Protein AF-A0A7Y3A1S8-F1 (afdb_monomer_lite)

pLDDT: mean 87.04, std 10.05, range [49.94, 94.44]

Secondary structure (DSSP, 8-state):
-PPP------SSS--SSB-SSSTTTTTPBPPSEEEEEEE----TTSPPEEEEEEE--

Foldseek 3Di:
DDDDQFDDDDPVDDDPQAGCDDDPGRGHHHDFAKDKDWADPVDPVDDIDIDIDTDDD

Sequence (57 aa):
RYGTLIFEGNNQEKWYGRSNRGLNSKGKRLPVGTYFYVLHLNDPEYAALTGWVYLNY

Structure (mmCIF, N/CA/C/O backbone):
data_AF-A0A7Y3A1S8-F1
#
_entry.id   AF-A0A7Y3A1S8-F1
#
loop_
_atom_site.group_PDB
_atom_site.id
_atom_site.type_symbol
_atom_site.label_atom_id
_atom_site.label_alt_id
_atom_site.label_comp_id
_atom_site.label_asym_id
_atom_site.label_entity_id
_atom_site.label_seq_id
_atom_site.pdbx_PDB_ins_code
_atom_site.Cartn_x
_atom_site.Cartn_y
_atom_site.Cartn_z
_atom_site.occupancy
_atom_site.B_iso_or_equiv
_atom_site.auth_seq_id
_atom_site.auth_comp_id
_atom_site.auth_asym_id
_atom_site.auth_atom_id
_atom_site.pdbx_PDB_model_num
ATOM 1 N N . ARG A 1 1 ? -9.606 7.588 -9.762 1.00 49.94 1 ARG A N 1
ATOM 2 C CA . ARG A 1 1 ? -9.514 8.363 -8.499 1.00 49.94 1 ARG A CA 1
ATOM 3 C C . ARG A 1 1 ? -8.149 8.065 -7.898 1.00 49.94 1 ARG A C 1
ATOM 5 O O . ARG A 1 1 ? -7.882 6.894 -7.676 1.00 49.94 1 ARG A O 1
ATOM 12 N N . TYR A 1 2 ? -7.274 9.057 -7.742 1.00 61.59 2 TYR A N 1
ATOM 13 C CA . TYR A 1 2 ? -5.930 8.828 -7.201 1.00 61.59 2 TYR A CA 1
ATOM 14 C C . TYR A 1 2 ? -6.041 8.407 -5.731 1.00 61.59 2 TYR A C 1
ATOM 16 O O . TYR A 1 2 ? -6.790 9.024 -4.972 1.00 61.59 2 TYR A O 1
ATOM 24 N N . GLY A 1 3 ? -5.380 7.311 -5.358 1.00 73.62 3 GLY A N 1
ATOM 25 C CA . GLY A 1 3 ? -5.261 6.911 -3.959 1.00 73.62 3 GLY A CA 1
ATOM 26 C C . GLY A 1 3 ? -4.441 7.940 -3.178 1.00 73.62 3 GLY A C 1
ATOM 27 O O . GLY A 1 3 ? -3.613 8.645 -3.751 1.00 73.62 3 GLY A O 1
ATOM 28 N N . THR A 1 4 ? -4.667 8.033 -1.870 1.00 86.31 4 THR A N 1
ATOM 29 C CA . THR A 1 4 ? -3.879 8.905 -0.989 1.00 86.31 4 THR A CA 1
ATOM 30 C C . THR A 1 4 ? -2.761 8.097 -0.346 1.00 86.31 4 THR A C 1
ATOM 32 O O . THR A 1 4 ? -3.026 7.050 0.244 1.00 86.31 4 THR A O 1
ATOM 35 N N . LEU A 1 5 ? -1.524 8.599 -0.401 1.00 88.94 5 LEU A N 1
ATOM 36 C CA . LEU A 1 5 ? -0.417 8.020 0.357 1.00 88.94 5 LEU A CA 1
ATOM 37 C C . LEU A 1 5 ? -0.646 8.246 1.856 1.00 88.94 5 LEU A C 1
ATOM 39 O O . LEU A 1 5 ? -0.572 9.366 2.363 1.00 88.94 5 LEU A O 1
ATOM 43 N N . ILE A 1 6 ? -0.944 7.159 2.556 1.00 89.94 6 ILE A N 1
ATOM 44 C CA . ILE A 1 6 ? -1.258 7.151 3.990 1.00 89.94 6 ILE A CA 1
ATOM 45 C C . ILE A 1 6 ? -0.084 6.687 4.854 1.00 89.94 6 ILE A C 1
ATOM 47 O O . ILE A 1 6 ? -0.022 7.011 6.042 1.00 89.94 6 ILE A O 1
ATOM 51 N N . PHE A 1 7 ? 0.842 5.931 4.271 1.00 92.56 7 PHE A N 1
ATOM 52 C CA . PHE A 1 7 ? 1.989 5.378 4.963 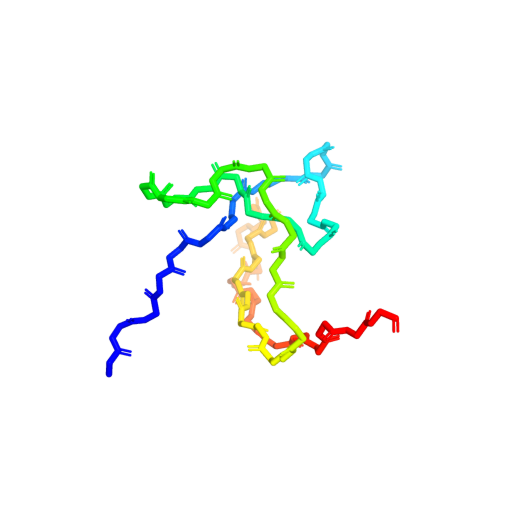1.00 92.56 7 PHE A CA 1
ATOM 53 C C . PHE A 1 7 ? 3.187 5.272 4.022 1.00 92.56 7 PHE A C 1
ATOM 55 O O . PHE A 1 7 ? 3.034 4.812 2.896 1.00 92.56 7 PHE A O 1
ATOM 62 N N . GLU A 1 8 ? 4.361 5.667 4.497 1.00 93.06 8 GLU A N 1
ATOM 63 C CA . GLU A 1 8 ? 5.646 5.406 3.848 1.00 93.06 8 GLU A CA 1
ATOM 64 C C . GLU A 1 8 ? 6.649 5.024 4.927 1.00 93.06 8 GLU A C 1
ATOM 66 O O . GLU A 1 8 ? 6.741 5.715 5.937 1.00 93.06 8 GLU A O 1
ATOM 71 N N . GLY A 1 9 ? 7.367 3.926 4.734 1.00 92.44 9 GLY A N 1
ATOM 72 C CA . GLY A 1 9 ? 8.280 3.394 5.735 1.00 92.44 9 GLY A CA 1
ATOM 73 C C . GLY A 1 9 ? 9.321 2.483 5.103 1.00 92.44 9 GLY A C 1
ATOM 74 O O . GLY A 1 9 ? 9.468 2.429 3.882 1.00 92.44 9 GLY A O 1
ATOM 75 N N . ASN A 1 10 ? 10.054 1.771 5.946 1.00 92.56 10 ASN A N 1
ATOM 76 C CA . ASN A 1 10 ? 11.165 0.912 5.552 1.00 92.56 10 ASN A CA 1
ATOM 77 C C . ASN A 1 10 ? 11.250 -0.300 6.497 1.00 92.56 10 ASN A C 1
ATOM 79 O O . ASN A 1 10 ? 10.303 -0.614 7.218 1.00 92.56 10 ASN A O 1
ATOM 83 N N . ASN A 1 11 ? 12.383 -1.004 6.505 1.00 89.69 11 ASN A N 1
ATOM 84 C CA . ASN A 1 11 ? 12.533 -2.191 7.344 1.00 89.69 11 ASN A CA 1
ATOM 85 C C . ASN A 1 11 ? 12.495 -1.878 8.858 1.00 89.69 11 ASN A C 1
ATOM 87 O O . ASN A 1 11 ? 12.135 -2.748 9.655 1.00 89.69 11 ASN A O 1
ATOM 91 N N . GLN A 1 12 ? 12.838 -0.647 9.258 1.00 93.25 12 GLN A N 1
ATOM 92 C CA . GLN A 1 12 ? 12.715 -0.159 10.635 1.00 93.25 12 GLN A CA 1
ATOM 93 C C . GLN A 1 12 ? 11.300 0.370 10.926 1.00 93.25 12 GLN A C 1
ATOM 95 O O . GLN A 1 12 ? 10.733 0.090 11.983 1.00 93.25 12 GLN A O 1
ATOM 100 N N . GLU A 1 13 ? 10.701 1.087 9.976 1.00 91.31 13 GLU A N 1
ATOM 101 C CA . GLU A 1 13 ? 9.355 1.651 10.076 1.00 91.31 13 GLU A CA 1
ATOM 102 C C . GLU A 1 13 ? 8.333 0.773 9.353 1.00 91.31 13 GLU A C 1
ATOM 104 O O . GLU A 1 13 ? 7.966 1.010 8.201 1.00 91.31 13 GLU A O 1
ATOM 109 N N . LYS A 1 14 ? 7.857 -0.258 10.054 1.00 91.06 14 LYS A N 1
ATOM 110 C CA . LYS A 1 14 ? 6.851 -1.188 9.530 1.00 91.06 14 LYS A CA 1
ATOM 111 C C . LYS A 1 14 ? 5.437 -0.627 9.660 1.00 91.06 14 LYS A C 1
ATOM 113 O O . LYS A 1 14 ? 5.106 0.085 10.610 1.00 91.06 14 LYS A O 1
ATOM 118 N N . TRP A 1 15 ? 4.574 -1.000 8.719 1.00 91.56 15 TRP A N 1
ATOM 119 C CA . TRP A 1 15 ? 3.163 -0.637 8.764 1.00 91.56 15 TRP A CA 1
ATOM 120 C C . TRP A 1 15 ? 2.378 -1.577 9.685 1.00 91.56 15 TRP A C 1
ATOM 122 O O . TRP A 1 15 ? 2.326 -2.781 9.458 1.00 91.56 15 TRP A O 1
ATOM 132 N N . TYR A 1 16 ? 1.717 -1.008 10.694 1.00 89.88 16 TYR A N 1
ATOM 133 C CA . TYR A 1 16 ? 0.873 -1.734 11.656 1.00 89.88 16 TYR A CA 1
ATOM 134 C C . TYR A 1 16 ? -0.599 -1.293 11.577 1.00 89.88 16 TYR A C 1
ATOM 136 O O . TYR A 1 16 ? -1.259 -1.106 12.600 1.00 89.88 16 TYR A O 1
ATOM 144 N N . GLY A 1 17 ? -1.101 -1.005 10.370 1.00 89.50 17 GLY A N 1
ATOM 145 C CA . GLY A 1 17 ? -2.472 -0.505 10.183 1.00 89.50 17 GLY A CA 1
ATOM 146 C C . GLY A 1 17 ? -2.679 0.942 10.651 1.00 89.50 17 GLY A C 1
ATOM 147 O O . GLY A 1 17 ? -3.807 1.368 10.902 1.00 89.50 17 GLY A O 1
ATOM 148 N N . ARG A 1 18 ? -1.598 1.720 10.791 1.00 90.44 18 ARG A N 1
ATOM 149 C CA . ARG A 1 18 ? -1.637 3.141 11.167 1.00 90.44 18 ARG A CA 1
ATOM 150 C C . ARG A 1 18 ? -1.033 4.000 10.069 1.00 90.44 18 ARG A C 1
ATOM 152 O O . ARG A 1 18 ? -0.048 3.608 9.450 1.00 90.44 18 ARG A O 1
ATOM 159 N N . SER A 1 19 ? -1.599 5.175 9.836 1.00 90.69 19 SER A N 1
ATOM 160 C CA . SER A 1 19 ? -1.035 6.140 8.887 1.00 90.69 19 SER A CA 1
ATOM 161 C C . SER A 1 19 ? 0.081 6.968 9.519 1.00 90.69 19 SER A C 1
ATOM 163 O O . SER A 1 19 ? -0.051 7.417 10.655 1.00 90.69 19 SER A O 1
ATOM 165 N N . ASN A 1 20 ? 1.156 7.234 8.776 1.00 89.62 20 ASN A N 1
ATOM 166 C CA . ASN A 1 20 ? 2.190 8.216 9.141 1.00 89.62 20 ASN A CA 1
ATOM 167 C C . ASN A 1 20 ? 2.242 9.411 8.163 1.00 89.62 20 ASN A C 1
ATOM 169 O O . ASN A 1 20 ? 2.941 10.396 8.416 1.00 89.62 20 ASN A O 1
ATOM 173 N N . ARG A 1 21 ? 1.431 9.374 7.096 1.00 86.00 21 ARG A N 1
ATOM 174 C CA . ARG A 1 21 ? 1.235 10.456 6.124 1.00 86.00 21 ARG A CA 1
ATOM 175 C C . ARG A 1 21 ? -0.238 10.865 5.994 1.00 86.00 21 ARG A C 1
ATOM 177 O O . ARG A 1 21 ? -1.139 10.212 6.520 1.00 86.00 21 ARG A O 1
ATOM 184 N N . GLY A 1 22 ? -0.461 11.990 5.312 1.00 77.19 22 GLY A N 1
ATOM 185 C CA . GLY A 1 22 ? -1.771 12.622 5.123 1.00 77.19 22 GLY A CA 1
ATOM 186 C C . GLY A 1 22 ? -2.081 13.710 6.159 1.00 77.19 22 GLY A C 1
ATOM 187 O O . GLY A 1 22 ? -1.640 13.631 7.305 1.00 77.19 22 G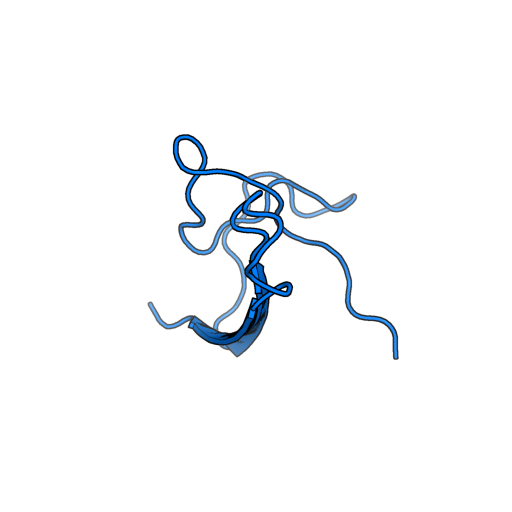LY A O 1
ATOM 188 N N . LEU A 1 23 ? -2.847 14.732 5.749 1.00 62.69 23 LEU A N 1
ATOM 189 C CA . LEU A 1 23 ? -3.134 15.918 6.575 1.00 62.69 23 LEU A CA 1
ATOM 190 C C . LEU A 1 23 ? -3.892 15.602 7.879 1.00 62.69 23 LEU A C 1
ATOM 192 O O . LEU A 1 23 ? -3.663 16.274 8.876 1.00 62.69 23 LEU A O 1
ATOM 196 N N . ASN A 1 24 ? -4.745 14.568 7.904 1.00 60.59 24 ASN A N 1
ATOM 197 C CA . ASN A 1 24 ? -5.710 14.362 9.000 1.00 60.59 24 ASN A CA 1
ATOM 198 C C . ASN A 1 24 ? -5.565 13.033 9.770 1.00 60.59 24 ASN A C 1
ATOM 200 O O . ASN A 1 24 ? -6.357 12.759 10.685 1.00 60.59 24 ASN A O 1
ATOM 204 N N . SER A 1 25 ? -4.559 12.215 9.432 1.00 62.66 25 SER A N 1
ATOM 205 C CA . SER A 1 25 ? -4.496 10.814 9.882 1.00 62.66 25 SER A CA 1
ATOM 206 C C . SER A 1 25 ? -3.159 10.376 10.489 1.00 62.66 25 SER A C 1
ATOM 208 O O . SER A 1 25 ? -3.029 9.212 10.860 1.00 62.66 25 SER A O 1
ATOM 210 N N . LYS A 1 26 ? -2.167 11.262 10.658 1.00 70.19 26 LYS A N 1
ATOM 211 C CA . LYS A 1 26 ? -0.883 10.881 11.280 1.00 70.19 26 LYS A CA 1
ATOM 212 C C . LYS A 1 26 ? -1.101 10.234 12.659 1.00 70.19 26 LYS A C 1
ATOM 214 O O . LYS A 1 26 ? -1.729 10.820 13.535 1.00 70.19 26 LYS A O 1
ATOM 219 N N . GLY A 1 27 ? -0.618 9.004 12.822 1.00 74.19 27 GLY A N 1
ATOM 220 C CA . GLY A 1 27 ? -0.711 8.189 14.036 1.00 74.19 27 GLY A CA 1
ATOM 221 C C . GLY A 1 27 ? -2.045 7.463 14.262 1.00 74.19 27 GLY A C 1
ATOM 222 O O . GLY A 1 27 ? -2.126 6.632 15.168 1.00 74.19 27 GLY A O 1
ATOM 223 N N . LYS A 1 28 ? -3.087 7.727 13.462 1.00 83.06 28 LYS A N 1
ATOM 224 C CA . LYS A 1 28 ? -4.413 7.113 13.648 1.00 83.06 28 LYS A CA 1
ATOM 225 C C . LYS A 1 28 ? -4.471 5.706 13.053 1.00 83.06 28 LYS A C 1
ATOM 227 O O . LYS A 1 28 ? -3.831 5.422 12.040 1.00 83.06 28 LYS A O 1
ATOM 232 N N . ARG A 1 29 ? -5.268 4.835 13.684 1.00 87.56 29 ARG A N 1
ATOM 233 C CA . ARG A 1 29 ? -5.647 3.537 13.109 1.00 87.56 29 ARG A CA 1
ATOM 234 C C . ARG A 1 29 ? -6.511 3.761 11.878 1.00 87.56 29 ARG A C 1
ATOM 236 O O . ARG A 1 29 ? -7.392 4.621 11.880 1.00 87.56 29 ARG A O 1
ATOM 243 N N . LEU A 1 30 ? -6.229 2.989 10.845 1.00 89.75 30 LEU A N 1
ATOM 244 C CA . LEU A 1 30 ? -6.941 3.030 9.581 1.00 89.75 30 LEU A CA 1
ATOM 245 C C . LEU A 1 30 ? -8.191 2.136 9.644 1.00 89.75 30 LEU A C 1
ATOM 247 O O . LEU A 1 30 ? -8.213 1.184 10.423 1.00 89.75 30 LEU A O 1
ATOM 251 N N . PRO A 1 31 ? -9.254 2.432 8.885 1.00 90.88 31 PRO A N 1
ATOM 252 C CA . PRO A 1 31 ? -10.427 1.563 8.836 1.00 90.88 31 PRO A CA 1
ATOM 253 C C . PRO A 1 31 ? -10.094 0.175 8.263 1.00 90.88 31 PRO A C 1
ATOM 255 O O . PRO A 1 31 ? -9.133 0.013 7.518 1.00 90.88 31 PRO A O 1
ATOM 258 N N . VAL A 1 32 ? -10.911 -0.825 8.602 1.00 93.69 32 VAL A N 1
ATOM 259 C CA . VAL A 1 32 ? -10.851 -2.163 7.986 1.00 93.69 32 VAL A CA 1
ATOM 260 C C . VAL A 1 32 ? -11.090 -2.033 6.484 1.00 93.69 32 VAL A C 1
ATOM 262 O O . VAL A 1 32 ? -11.997 -1.313 6.056 1.00 93.69 32 VAL A O 1
ATOM 265 N N . GLY A 1 33 ? -10.286 -2.725 5.680 1.00 93.19 33 GLY A N 1
ATOM 266 C CA . GLY A 1 33 ? -10.420 -2.683 4.228 1.00 93.19 33 GLY A CA 1
ATOM 267 C C . GLY A 1 33 ? -9.159 -3.079 3.472 1.00 93.19 33 GLY A C 1
ATOM 268 O O . GLY A 1 33 ? -8.138 -3.445 4.052 1.00 93.19 33 GLY A O 1
ATOM 269 N N . THR A 1 34 ? -9.246 -3.001 2.146 1.00 93.88 34 THR A N 1
ATOM 270 C CA . THR A 1 34 ? -8.135 -3.304 1.240 1.00 93.88 34 THR A CA 1
ATOM 271 C C . THR A 1 34 ? -7.236 -2.089 1.060 1.00 93.88 34 THR A C 1
ATOM 273 O O . THR A 1 34 ? -7.691 -1.014 0.664 1.00 93.88 34 THR A O 1
ATOM 276 N N . TYR A 1 35 ? -5.944 -2.288 1.293 1.00 92.38 35 TYR A N 1
ATOM 277 C CA . TYR A 1 35 ? -4.895 -1.300 1.087 1.00 92.38 35 TYR A CA 1
ATOM 278 C C . TYR A 1 35 ? -3.945 -1.773 -0.002 1.00 92.38 35 TYR A C 1
ATOM 280 O O . TYR A 1 35 ? -3.569 -2.940 -0.033 1.00 92.38 35 TYR A O 1
ATOM 288 N N . PHE A 1 36 ? -3.549 -0.858 -0.880 1.00 93.62 36 PHE A N 1
ATOM 289 C CA . PHE A 1 36 ? -2.559 -1.117 -1.921 1.00 93.62 36 PHE A CA 1
ATOM 290 C C . PHE A 1 36 ? -1.188 -0.646 -1.454 1.00 93.62 36 PHE A C 1
ATOM 292 O O . PHE A 1 36 ? -1.084 0.394 -0.798 1.00 93.62 36 PHE A O 1
ATOM 299 N N . TYR A 1 37 ? -0.148 -1.392 -1.810 1.00 93.00 37 TYR A N 1
ATOM 300 C CA . TYR A 1 37 ? 1.229 -1.034 -1.499 1.00 93.00 37 TYR A CA 1
ATOM 301 C C . TYR A 1 37 ? 2.116 -1.099 -2.738 1.00 93.00 37 TYR A C 1
ATOM 303 O O . TYR A 1 37 ? 1.845 -1.831 -3.693 1.00 93.00 37 TYR A O 1
ATOM 311 N N . VAL A 1 38 ? 3.199 -0.329 -2.672 1.00 93.75 38 VAL A N 1
ATOM 312 C CA . VAL A 1 38 ? 4.340 -0.398 -3.580 1.00 93.75 38 VAL A CA 1
ATOM 313 C C . VAL A 1 38 ? 5.572 -0.621 -2.709 1.00 93.75 38 VAL A C 1
ATOM 315 O O . VAL A 1 38 ? 5.793 0.126 -1.755 1.00 93.75 38 VAL A O 1
ATOM 318 N N . LEU A 1 39 ? 6.338 -1.667 -2.999 1.00 92.88 39 LEU A N 1
ATOM 319 C CA . LEU A 1 39 ? 7.548 -2.042 -2.279 1.00 92.88 39 LEU A CA 1
ATOM 320 C C . LEU A 1 39 ? 8.750 -1.917 -3.213 1.00 92.88 39 LEU A C 1
ATOM 322 O O . LEU A 1 39 ? 8.842 -2.605 -4.229 1.00 92.88 39 LEU A O 1
ATOM 326 N N . HIS A 1 40 ? 9.689 -1.060 -2.828 1.00 93.19 40 HIS A N 1
ATOM 327 C CA . HIS A 1 40 ? 10.975 -0.918 -3.494 1.00 93.19 40 HIS A CA 1
ATOM 328 C C . HIS A 1 40 ? 12.031 -1.684 -2.696 1.00 93.19 40 HIS A C 1
ATOM 330 O O . HIS A 1 40 ? 12.313 -1.332 -1.552 1.00 93.19 40 HIS A O 1
ATOM 336 N N . LEU A 1 41 ? 12.605 -2.733 -3.293 1.00 89.94 41 LEU A N 1
ATOM 337 C CA . LEU A 1 41 ? 13.675 -3.523 -2.670 1.00 89.94 41 LEU A CA 1
ATOM 338 C C . LEU A 1 41 ? 15.051 -2.839 -2.758 1.00 89.94 41 LEU A C 1
ATOM 340 O O . LEU A 1 41 ? 15.996 -3.307 -2.134 1.00 89.94 41 LEU A O 1
ATOM 344 N N . ASN A 1 42 ? 15.153 -1.722 -3.493 1.00 87.44 42 ASN A N 1
ATOM 345 C CA . ASN A 1 42 ? 16.405 -1.019 -3.807 1.00 87.44 42 ASN A CA 1
ATOM 346 C C . ASN A 1 42 ? 17.468 -1.920 -4.460 1.00 87.44 42 ASN A C 1
ATOM 348 O O . ASN A 1 42 ? 18.660 -1.641 -4.365 1.00 87.44 42 ASN A O 1
ATOM 352 N N . ASP A 1 43 ? 17.024 -2.977 -5.135 1.00 90.50 43 ASP A N 1
ATOM 353 C CA . ASP A 1 43 ? 17.858 -3.866 -5.928 1.00 90.50 43 ASP A CA 1
ATOM 354 C C . ASP A 1 43 ? 17.633 -3.540 -7.417 1.00 90.50 43 ASP A C 1
ATOM 356 O O . ASP A 1 43 ? 16.478 -3.529 -7.856 1.00 90.50 43 ASP A O 1
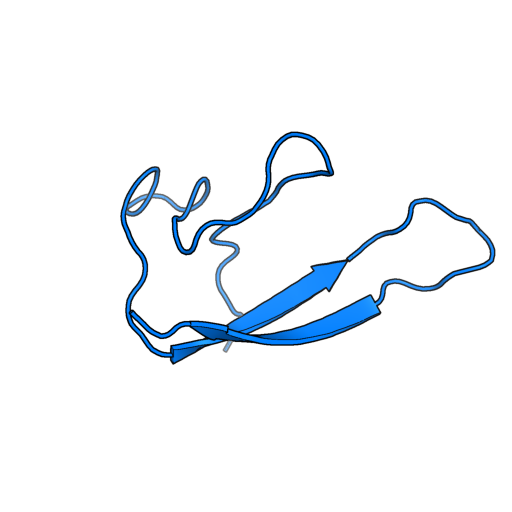ATOM 360 N N . PRO A 1 44 ? 18.688 -3.226 -8.193 1.00 87.38 44 PRO A N 1
ATOM 361 C CA . PRO A 1 44 ? 18.560 -2.873 -9.606 1.00 87.38 44 PRO A CA 1
ATOM 362 C C . PRO A 1 44 ? 17.990 -4.003 -10.479 1.00 87.38 44 PRO A C 1
ATOM 364 O O . PRO A 1 44 ? 17.460 -3.711 -11.551 1.00 87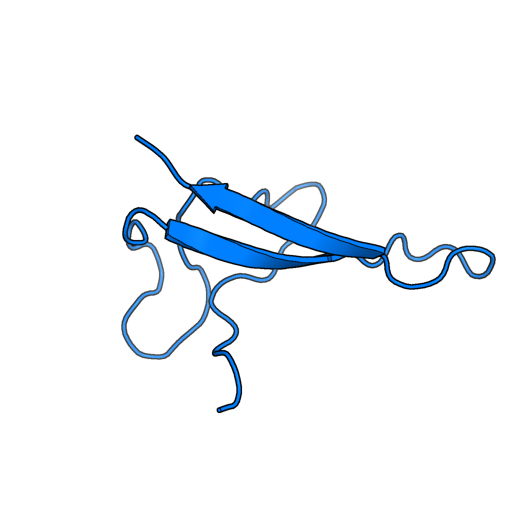.38 44 PRO A O 1
ATOM 367 N N . GLU A 1 45 ? 18.066 -5.264 -10.045 1.00 92.56 45 GLU A N 1
ATOM 368 C CA . GLU A 1 45 ? 17.509 -6.410 -10.776 1.00 92.56 45 GLU A CA 1
ATOM 369 C C . GLU A 1 45 ? 16.013 -6.626 -10.494 1.00 92.56 45 GLU A C 1
ATOM 371 O O . GLU A 1 45 ? 15.339 -7.343 -11.238 1.00 92.56 45 GLU A O 1
ATOM 376 N N . TYR A 1 46 ? 15.460 -5.978 -9.461 1.00 90.06 46 TYR A N 1
ATOM 377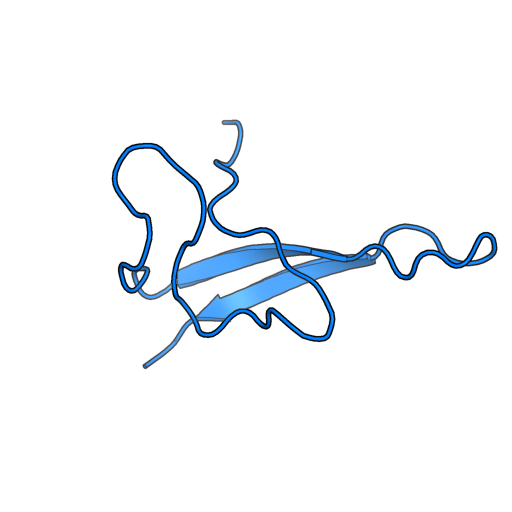 C CA . TYR A 1 46 ? 14.070 -6.158 -9.047 1.00 90.06 46 TYR A CA 1
ATOM 378 C C . TYR A 1 46 ? 13.234 -4.898 -9.260 1.00 90.06 46 TYR A C 1
ATOM 380 O O . TYR A 1 46 ? 13.433 -3.850 -8.644 1.00 90.06 46 TYR A O 1
ATOM 388 N N . ALA A 1 47 ? 12.203 -5.032 -10.093 1.00 91.38 47 ALA A N 1
ATOM 389 C CA . ALA A 1 47 ? 11.180 -4.007 -10.232 1.00 91.38 47 ALA A CA 1
ATOM 390 C C . ALA A 1 47 ? 10.391 -3.813 -8.923 1.00 91.38 47 ALA A C 1
ATOM 392 O O . ALA A 1 47 ? 10.310 -4.702 -8.072 1.00 91.38 47 ALA A O 1
ATOM 393 N N . ALA A 1 48 ? 9.764 -2.642 -8.784 1.00 92.56 48 ALA A N 1
ATOM 394 C CA . ALA A 1 48 ? 8.894 -2.353 -7.652 1.00 92.56 48 ALA A CA 1
ATOM 395 C C . ALA A 1 48 ? 7.755 -3.381 -7.575 1.00 92.56 48 ALA A C 1
ATOM 397 O O . ALA A 1 48 ? 6.995 -3.561 -8.530 1.00 92.56 48 ALA A O 1
ATOM 398 N N . LEU A 1 49 ? 7.623 -4.038 -6.426 1.00 92.56 49 LEU A N 1
ATOM 399 C CA . LEU A 1 49 ? 6.554 -4.997 -6.192 1.00 92.56 49 LEU A CA 1
ATOM 400 C C . LEU A 1 49 ? 5.290 -4.242 -5.807 1.00 92.56 49 LEU A C 1
ATOM 402 O O . LEU A 1 49 ? 5.318 -3.347 -4.964 1.00 92.56 49 LEU A O 1
ATOM 406 N N . THR A 1 50 ? 4.171 -4.612 -6.415 1.00 94.12 50 THR A N 1
ATOM 407 C CA . THR A 1 50 ? 2.871 -4.025 -6.097 1.00 94.12 50 THR A CA 1
ATOM 408 C C . THR A 1 50 ? 1.897 -5.111 -5.699 1.00 94.12 50 THR A C 1
ATOM 410 O O . THR A 1 50 ? 1.972 -6.249 -6.162 1.00 94.12 50 THR A O 1
ATOM 413 N N . GLY A 1 51 ? 0.986 -4.765 -4.804 1.00 94.44 51 GLY A N 1
ATOM 414 C CA . GLY A 1 51 ? 0.006 -5.710 -4.313 1.00 94.44 51 GLY A CA 1
ATOM 415 C C . GLY A 1 51 ? -1.000 -5.042 -3.404 1.00 94.44 51 GLY A C 1
ATOM 416 O O . GLY A 1 51 ? -1.059 -3.815 -3.281 1.00 94.44 51 GLY A O 1
ATOM 417 N N . TRP A 1 52 ? -1.798 -5.878 -2.759 1.00 94.06 52 TRP A N 1
ATOM 418 C CA . TRP A 1 52 ? -2.782 -5.442 -1.792 1.00 94.06 52 TRP A CA 1
ATOM 419 C C . TRP A 1 52 ? -2.715 -6.296 -0.535 1.00 94.06 52 TRP A C 1
ATOM 421 O O . TRP A 1 52 ? -2.274 -7.444 -0.551 1.00 94.06 52 TRP A O 1
ATOM 431 N N . VAL A 1 53 ? -3.156 -5.704 0.562 1.00 92.81 53 VAL A N 1
ATOM 432 C CA . VAL A 1 53 ? -3.293 -6.344 1.865 1.00 92.81 53 VAL A CA 1
ATOM 433 C C . VAL A 1 53 ? -4.659 -5.987 2.425 1.00 92.81 53 VAL A C 1
ATOM 435 O O . VAL A 1 53 ? -5.139 -4.864 2.254 1.00 92.81 53 VAL A O 1
ATOM 438 N N . TYR A 1 54 ? -5.307 -6.948 3.073 1.00 94.19 54 TYR A N 1
ATOM 439 C CA . TYR A 1 54 ? -6.566 -6.711 3.763 1.00 94.19 54 TYR A CA 1
ATOM 440 C C . TYR A 1 54 ? -6.283 -6.439 5.237 1.00 94.19 54 TYR A C 1
ATOM 442 O O . TYR A 1 54 ? -5.763 -7.301 5.946 1.00 94.19 54 TYR A O 1
ATOM 450 N N . LEU A 1 55 ? -6.595 -5.227 5.686 1.00 91.81 55 LEU A N 1
ATOM 451 C CA . LEU A 1 55 ? -6.487 -4.855 7.087 1.00 91.81 55 LEU A CA 1
ATOM 452 C C . LEU A 1 55 ? -7.745 -5.320 7.814 1.00 91.81 55 LEU A C 1
ATOM 454 O O . LEU A 1 55 ? -8.833 -4.828 7.520 1.00 91.81 55 LEU A O 1
ATOM 458 N N . ASN A 1 56 ? -7.568 -6.232 8.766 1.00 90.88 56 ASN A N 1
ATOM 459 C CA . ASN A 1 56 ? -8.593 -6.722 9.682 1.00 90.88 56 ASN A CA 1
ATOM 460 C C . ASN A 1 56 ? -8.078 -6.586 11.130 1.00 90.88 56 ASN A C 1
ATOM 462 O O . ASN A 1 56 ? -6.861 -6.619 11.334 1.00 90.88 56 ASN A O 1
ATOM 466 N N . TYR A 1 57 ? -8.977 -6.399 12.100 1.00 82.25 57 TYR A N 1
ATOM 467 C CA . TYR A 1 57 ? -8.667 -6.259 13.530 1.00 82.25 57 TYR A CA 1
ATOM 468 C C . TYR A 1 57 ? -9.279 -7.392 14.343 1.00 82.25 57 TYR A C 1
ATOM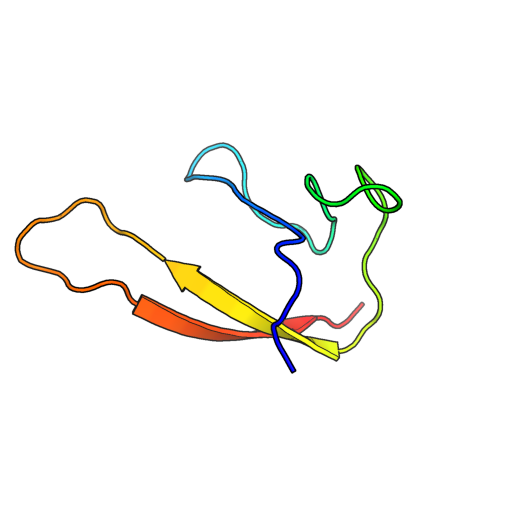 470 O O . TYR A 1 57 ? -10.438 -7.754 14.049 1.00 82.25 57 TYR A O 1
#

Radius of gyration: 12.35 Å; chains: 1; bounding box: 29×23×25 Å